Protein AF-A0A1I4QIY3-F1 (afdb_monomer_lite)

pLDDT: mean 75.1, std 16.27, range [39.16, 91.75]

Foldseek 3Di:
DDDDDDDDDAPDKDWDKDWDWDQDPVRDIRIDIDIDTDGDDDPPDPPCVVVVVSVVVNVVVRVVVVVCVVVVVPD

Structure (mmCIF, N/CA/C/O backbone):
data_AF-A0A1I4QIY3-F1
#
_entry.id   AF-A0A1I4QIY3-F1
#
loop_
_atom_site.group_PDB
_atom_site.id
_atom_site.type_symbol
_atom_site.label_atom_id
_atom_site.label_alt_id
_atom_site.label_comp_id
_atom_site.label_asym_id
_atom_site.label_entity_id
_atom_site.label_seq_id
_atom_site.pdbx_PDB_ins_code
_atom_site.Cartn_x
_atom_site.Cartn_y
_atom_site.Cartn_z
_atom_site.occupancy
_atom_site.B_iso_or_equiv
_atom_site.auth_seq_id
_atom_site.auth_comp_id
_atom_site.auth_asym_id
_atom_site.auth_atom_id
_atom_site.pdbx_PDB_model_num
ATOM 1 N N . MET A 1 1 ? -38.258 24.226 18.960 1.00 40.44 1 MET A N 1
ATOM 2 C CA . MET A 1 1 ? -37.665 22.885 18.798 1.00 40.44 1 MET A CA 1
ATOM 3 C C . MET A 1 1 ? -36.297 23.105 18.190 1.00 40.44 1 MET A C 1
ATOM 5 O O . MET A 1 1 ? -36.227 23.482 17.029 1.00 40.44 1 MET A O 1
ATOM 9 N N . GLU A 1 2 ? -35.242 23.019 18.991 1.00 40.41 2 GLU A N 1
ATOM 10 C CA . GLU A 1 2 ? -33.869 23.132 18.491 1.00 40.41 2 GLU A CA 1
ATOM 11 C C . GLU A 1 2 ? -33.453 21.773 17.919 1.00 40.41 2 GLU A C 1
ATOM 13 O O . GLU A 1 2 ? -33.551 20.758 18.605 1.00 40.41 2 GLU A O 1
ATOM 18 N N . GLN A 1 3 ? -33.063 21.738 16.643 1.00 41.34 3 GLN A N 1
ATOM 19 C CA . GLN A 1 3 ? -32.438 20.563 16.040 1.00 41.34 3 GLN A CA 1
ATOM 20 C C . GLN A 1 3 ? -30.932 20.655 16.266 1.00 41.34 3 GLN A C 1
ATOM 22 O O . GLN A 1 3 ? -30.254 21.482 15.659 1.00 41.34 3 GLN A O 1
ATOM 27 N N . THR A 1 4 ? -30.406 19.802 17.137 1.00 39.31 4 THR A N 1
ATOM 28 C CA . THR A 1 4 ? -28.964 19.599 17.276 1.00 39.31 4 THR A CA 1
ATOM 29 C C . THR A 1 4 ? -28.502 18.679 16.149 1.00 39.31 4 THR A C 1
ATOM 31 O O . THR A 1 4 ? -28.835 17.496 16.141 1.00 39.31 4 THR A O 1
ATOM 34 N N . GLN A 1 5 ? -27.763 19.215 15.176 1.00 39.81 5 GLN A N 1
ATOM 35 C CA . GLN A 1 5 ? -27.044 18.397 14.199 1.00 39.81 5 GLN A CA 1
ATOM 36 C C . GLN A 1 5 ? -25.716 17.951 14.808 1.00 39.81 5 GLN A C 1
ATOM 38 O O . GLN A 1 5 ? -24.846 18.770 15.101 1.00 39.81 5 GLN A O 1
ATOM 43 N N . THR A 1 6 ? -25.561 16.645 14.997 1.00 39.16 6 THR A N 1
ATOM 44 C CA . THR A 1 6 ? -24.288 16.032 15.373 1.00 39.16 6 THR A CA 1
ATOM 45 C C . THR A 1 6 ? -23.446 15.886 14.109 1.00 39.16 6 THR A C 1
ATOM 47 O O . THR A 1 6 ? -23.721 15.035 13.268 1.00 39.16 6 THR A O 1
ATOM 50 N N . ILE A 1 7 ? -22.443 16.747 13.945 1.00 45.69 7 ILE A N 1
ATOM 51 C CA . ILE A 1 7 ? -21.447 16.612 12.879 1.00 45.69 7 ILE A CA 1
ATOM 52 C C . ILE A 1 7 ? -20.388 15.629 13.386 1.00 45.69 7 ILE A C 1
ATOM 54 O O . ILE A 1 7 ? -19.575 15.973 14.243 1.00 45.69 7 ILE A O 1
ATOM 58 N N . THR A 1 8 ? -20.419 14.393 12.892 1.00 41.56 8 THR A N 1
ATOM 59 C CA . THR A 1 8 ? -19.377 13.397 13.164 1.00 41.56 8 THR A CA 1
ATOM 60 C C . THR A 1 8 ? -18.157 13.737 12.313 1.00 41.56 8 THR A C 1
ATOM 62 O O . THR A 1 8 ? -18.144 13.494 11.108 1.00 41.56 8 THR A O 1
ATOM 65 N N . TYR A 1 9 ? -17.133 14.335 12.920 1.00 40.38 9 TYR A N 1
ATOM 66 C CA . TYR A 1 9 ? -15.831 14.495 12.277 1.00 40.38 9 TYR A CA 1
ATOM 67 C C . TYR A 1 9 ? -15.168 13.115 12.208 1.00 40.38 9 TYR A C 1
ATOM 69 O O . TYR A 1 9 ? -14.603 12.658 13.197 1.00 40.38 9 TYR A O 1
ATOM 77 N N . ALA A 1 10 ? -15.270 12.430 11.067 1.00 54.03 10 ALA A N 1
ATOM 78 C CA . ALA A 1 10 ? -14.432 11.264 10.807 1.00 54.03 10 ALA A CA 1
ATOM 79 C C . ALA A 1 10 ? -12.968 11.732 10.814 1.00 54.03 10 ALA A C 1
ATOM 81 O O . ALA A 1 10 ? -12.610 12.662 10.087 1.00 54.03 10 ALA A O 1
ATOM 82 N N . GLU A 1 11 ? -12.137 11.153 11.680 1.00 55.00 11 GLU A N 1
ATOM 83 C CA . GLU A 1 11 ? -10.708 11.467 11.707 1.00 55.00 11 GLU A CA 1
ATOM 84 C C . GLU A 1 11 ? -10.059 11.167 10.350 1.00 55.00 11 GLU A C 1
ATOM 86 O O . GLU A 1 11 ? -10.489 10.249 9.645 1.00 55.00 11 GLU A O 1
ATOM 91 N N . PRO A 1 12 ? -9.027 11.935 9.963 1.00 60.38 12 PRO A N 1
ATOM 92 C CA . PRO A 1 12 ? -8.409 11.784 8.659 1.00 60.38 12 PRO A CA 1
ATOM 93 C C . PRO A 1 12 ? -7.777 10.398 8.516 1.00 60.38 12 PRO A C 1
ATOM 95 O O . PRO A 1 12 ? -6.982 9.960 9.349 1.00 60.38 12 PRO A O 1
ATOM 98 N N . ILE A 1 13 ? -8.132 9.723 7.428 1.00 70.19 13 ILE A N 1
ATOM 99 C CA . ILE A 1 13 ? -7.481 8.502 6.966 1.00 70.19 13 ILE A CA 1
ATOM 100 C C . ILE A 1 13 ? -6.197 8.923 6.238 1.00 70.19 13 ILE A C 1
ATOM 102 O O . ILE A 1 13 ? -6.247 9.731 5.311 1.00 70.19 13 ILE A O 1
ATOM 106 N N . GLU A 1 14 ? -5.047 8.387 6.644 1.00 78.56 14 GLU A N 1
ATOM 107 C CA . GLU A 1 14 ? -3.780 8.581 5.935 1.00 78.56 14 GLU A CA 1
ATOM 108 C C . GLU A 1 14 ? -3.493 7.331 5.104 1.00 78.56 14 GLU A C 1
ATOM 110 O O . GLU A 1 14 ? -3.064 6.301 5.625 1.00 78.56 14 GLU A O 1
ATOM 115 N N . ILE A 1 15 ? -3.742 7.431 3.801 1.00 79.06 15 ILE A N 1
ATOM 116 C CA . ILE A 1 15 ? -3.346 6.426 2.817 1.00 79.06 15 ILE A CA 1
ATOM 117 C C . ILE A 1 15 ? -2.240 7.032 1.964 1.00 79.06 15 ILE A C 1
ATOM 119 O O . ILE A 1 15 ? -2.413 8.098 1.374 1.00 79.06 15 ILE A O 1
ATOM 123 N N . SER A 1 16 ? -1.099 6.353 1.889 1.00 82.44 16 SER A N 1
ATOM 124 C CA . SER A 1 16 ? -0.020 6.722 0.977 1.00 82.44 16 SER A CA 1
ATOM 125 C C . SER A 1 16 ? 0.467 5.516 0.193 1.00 82.44 16 SER A C 1
ATOM 127 O O . SER A 1 16 ? 0.572 4.405 0.715 1.00 82.44 16 SER A O 1
ATOM 129 N N . THR A 1 17 ? 0.770 5.760 -1.075 1.00 81.81 17 THR A N 1
ATOM 130 C CA . THR A 1 17 ? 1.296 4.771 -2.007 1.00 81.81 17 THR A CA 1
ATOM 131 C C . THR A 1 17 ? 2.588 5.324 -2.589 1.00 81.81 17 THR A C 1
ATOM 133 O O . THR A 1 17 ? 2.612 6.457 -3.067 1.00 81.81 17 THR A O 1
ATOM 136 N N . LYS A 1 18 ? 3.667 4.547 -2.544 1.00 84.00 18 LYS A N 1
ATOM 137 C CA . LYS A 1 18 ? 4.929 4.861 -3.222 1.00 84.00 18 LYS A CA 1
ATOM 138 C C . LYS A 1 18 ? 5.212 3.761 -4.222 1.00 84.00 18 LYS A C 1
ATOM 140 O O . LYS A 1 18 ? 5.147 2.591 -3.865 1.00 84.00 18 LYS A O 1
ATOM 145 N N . VAL A 1 19 ? 5.538 4.139 -5.449 1.00 83.12 19 VAL A N 1
ATOM 146 C CA . VAL A 1 19 ? 5.964 3.219 -6.503 1.00 83.12 19 VAL A CA 1
ATOM 147 C C . VAL A 1 19 ? 7.259 3.765 -7.079 1.00 83.12 19 VAL A C 1
ATOM 149 O O . VAL A 1 19 ? 7.364 4.960 -7.354 1.00 83.12 19 VAL A O 1
ATOM 152 N N . GLY A 1 20 ? 8.253 2.901 -7.226 1.00 84.62 20 GLY A N 1
ATOM 153 C CA . GLY A 1 20 ? 9.565 3.264 -7.731 1.00 84.62 20 GLY A CA 1
ATOM 154 C C . GLY A 1 20 ? 10.318 2.049 -8.245 1.00 84.62 20 GLY A C 1
ATOM 155 O O . GLY A 1 20 ? 9.812 0.926 -8.251 1.00 84.62 20 GLY A O 1
ATOM 156 N N . ALA A 1 21 ? 11.544 2.277 -8.696 1.00 82.38 21 ALA A N 1
ATOM 157 C CA . ALA A 1 21 ? 12.436 1.211 -9.104 1.00 82.38 21 ALA A CA 1
ATOM 158 C C . ALA A 1 21 ? 13.886 1.614 -8.852 1.00 82.38 21 ALA A C 1
ATOM 160 O O . ALA A 1 21 ? 14.279 2.745 -9.130 1.00 82.38 21 ALA A O 1
ATOM 161 N N . ASP A 1 22 ? 14.677 0.670 -8.357 1.00 85.38 22 ASP A N 1
ATOM 162 C CA . ASP A 1 22 ? 16.117 0.825 -8.179 1.00 85.38 22 ASP A CA 1
ATOM 163 C C . ASP A 1 22 ? 16.858 0.013 -9.240 1.00 85.38 22 ASP A C 1
ATOM 165 O O . ASP A 1 22 ? 16.427 -1.080 -9.606 1.00 85.38 22 ASP A O 1
ATOM 169 N N . VAL A 1 23 ? 17.998 0.506 -9.722 1.00 85.12 23 VAL A N 1
ATOM 170 C CA . VAL A 1 23 ? 18.863 -0.253 -10.637 1.00 85.12 23 VAL A CA 1
ATOM 171 C C . VAL A 1 23 ? 20.061 -0.769 -9.853 1.00 85.12 23 VAL A C 1
ATOM 173 O O . VAL A 1 23 ? 20.779 0.004 -9.218 1.00 85.12 23 VAL A O 1
ATOM 176 N N . ASP A 1 24 ? 20.276 -2.084 -9.858 1.00 85.44 24 ASP A N 1
ATOM 177 C CA . ASP A 1 24 ? 21.429 -2.667 -9.176 1.00 85.44 24 ASP A CA 1
ATOM 178 C C . ASP A 1 24 ? 22.736 -2.505 -9.971 1.00 85.44 24 ASP A C 1
ATOM 180 O O . ASP A 1 24 ? 22.757 -2.106 -11.134 1.00 85.44 24 ASP A O 1
ATOM 184 N N . SER A 1 25 ? 23.866 -2.845 -9.346 1.00 88.44 25 SER A N 1
ATOM 185 C CA . SER A 1 25 ? 25.199 -2.725 -9.954 1.00 88.44 25 SER A CA 1
ATOM 186 C C . SER A 1 25 ? 25.431 -3.615 -11.183 1.00 88.44 25 SER A C 1
ATOM 188 O O . SER A 1 25 ? 26.468 -3.494 -11.831 1.00 88.44 25 SER A O 1
ATOM 190 N N . LYS A 1 26 ? 24.492 -4.510 -11.510 1.00 91.75 26 LYS A N 1
ATOM 191 C CA . LYS A 1 26 ? 24.506 -5.363 -12.703 1.00 91.75 26 LYS A CA 1
ATOM 192 C C . LYS A 1 26 ? 23.528 -4.868 -13.776 1.00 91.75 26 LYS A C 1
ATOM 194 O O . LYS A 1 26 ? 23.388 -5.531 -14.799 1.00 91.75 26 LYS A O 1
ATOM 199 N N . GLY A 1 27 ? 22.868 -3.730 -13.551 1.00 84.62 27 GLY A N 1
ATOM 200 C CA . GLY A 1 27 ? 21.882 -3.157 -14.461 1.00 84.62 27 GLY A CA 1
ATOM 201 C C . GLY A 1 27 ? 20.489 -3.779 -14.352 1.00 84.62 27 GLY A C 1
ATOM 202 O O . GLY A 1 27 ? 19.658 -3.512 -15.215 1.00 84.62 27 GLY A O 1
ATOM 203 N N . ASN A 1 28 ? 20.202 -4.599 -13.331 1.00 82.50 28 ASN A N 1
ATOM 204 C CA . ASN A 1 28 ? 18.857 -5.154 -13.161 1.00 82.50 28 ASN A CA 1
ATOM 205 C C . ASN A 1 28 ? 17.942 -4.137 -12.478 1.00 82.50 28 ASN A C 1
ATOM 207 O O . ASN A 1 28 ? 18.294 -3.589 -11.429 1.00 82.50 28 ASN A O 1
ATOM 211 N N . VAL A 1 29 ? 16.745 -3.957 -13.034 1.00 81.38 29 VAL A N 1
ATOM 212 C CA . VAL A 1 29 ? 15.681 -3.137 -12.446 1.00 81.38 29 VAL A CA 1
ATOM 213 C C . VAL A 1 29 ? 15.004 -3.907 -11.311 1.00 81.38 29 VAL A C 1
ATOM 215 O O . VAL A 1 29 ? 14.588 -5.054 -11.477 1.00 81.38 29 VAL A O 1
ATOM 218 N N . LYS A 1 30 ? 14.883 -3.267 -10.152 1.00 83.56 30 LYS A N 1
ATOM 219 C CA . LYS A 1 30 ? 14.211 -3.763 -8.951 1.00 83.56 30 LYS A CA 1
ATOM 220 C C . LYS A 1 30 ? 13.026 -2.850 -8.650 1.00 83.56 30 LYS A C 1
ATOM 222 O O .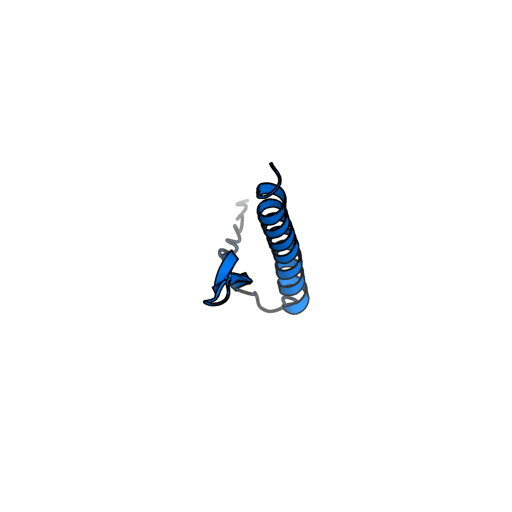 LYS A 1 30 ? 13.204 -1.848 -7.958 1.00 83.56 30 LYS A O 1
ATOM 227 N N . PRO A 1 31 ? 11.836 -3.150 -9.194 1.00 80.81 31 PRO A N 1
ATOM 228 C CA . PRO A 1 31 ? 10.647 -2.378 -8.876 1.00 80.81 31 PRO A CA 1
ATOM 229 C C . PRO A 1 31 ? 10.293 -2.55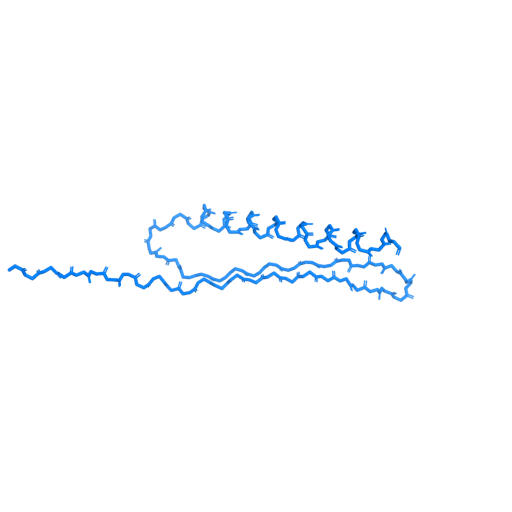3 -7.396 1.00 80.81 31 PRO A C 1
ATOM 231 O O . PRO A 1 31 ? 10.430 -3.644 -6.837 1.00 80.81 31 PRO A O 1
ATOM 234 N N . HIS A 1 32 ? 9.820 -1.481 -6.772 1.00 86.12 32 HIS A N 1
ATOM 235 C CA . HIS A 1 32 ? 9.321 -1.483 -5.406 1.00 86.12 32 HIS A CA 1
ATOM 236 C C . HIS A 1 32 ? 7.994 -0.724 -5.330 1.00 86.12 32 HIS A C 1
ATOM 238 O O . HIS A 1 32 ? 7.799 0.296 -5.991 1.00 86.12 32 HIS A O 1
ATOM 244 N N . ALA A 1 33 ? 7.082 -1.218 -4.496 1.00 84.56 33 ALA A N 1
ATOM 245 C CA . ALA A 1 33 ? 5.852 -0.525 -4.156 1.00 84.56 33 ALA A CA 1
ATOM 246 C C . ALA A 1 33 ? 5.587 -0.648 -2.652 1.00 84.56 33 ALA A C 1
ATOM 248 O O . ALA A 1 33 ? 5.787 -1.711 -2.066 1.00 84.56 33 ALA A O 1
ATOM 249 N N . GLU A 1 34 ? 5.140 0.439 -2.036 1.00 89.81 34 GLU A N 1
ATOM 250 C CA . GLU A 1 34 ? 4.798 0.526 -0.618 1.00 89.81 34 GLU A CA 1
ATOM 251 C C . GLU A 1 34 ? 3.403 1.137 -0.484 1.00 89.81 34 GLU A C 1
ATOM 253 O O . GLU A 1 34 ? 3.128 2.192 -1.056 1.00 89.81 34 GLU A O 1
ATOM 258 N N . ILE A 1 35 ? 2.532 0.484 0.285 1.00 86.94 35 ILE A N 1
ATOM 259 C CA . ILE A 1 35 ? 1.219 1.001 0.675 1.00 86.94 35 ILE A CA 1
ATOM 260 C C . ILE A 1 35 ? 1.239 1.171 2.192 1.00 86.94 35 ILE A C 1
ATOM 262 O O . ILE A 1 35 ? 1.506 0.221 2.925 1.00 86.94 35 ILE A O 1
ATOM 266 N N . THR A 1 36 ? 0.952 2.379 2.667 1.00 87.75 36 THR A N 1
ATOM 267 C CA . THR A 1 36 ? 0.777 2.675 4.091 1.00 87.75 36 THR A CA 1
ATOM 268 C C . THR A 1 36 ? -0.649 3.146 4.322 1.00 87.75 36 THR A C 1
ATOM 270 O O . THR A 1 36 ? -1.057 4.147 3.740 1.00 87.75 36 THR A O 1
ATOM 273 N N . ILE A 1 37 ? -1.379 2.447 5.193 1.00 85.50 37 ILE A N 1
ATOM 274 C CA . ILE A 1 37 ? -2.749 2.780 5.599 1.00 85.50 37 ILE A CA 1
ATOM 275 C C . ILE A 1 37 ? -2.731 3.028 7.107 1.00 85.50 37 ILE A C 1
ATOM 277 O O . ILE A 1 37 ? -2.417 2.127 7.886 1.00 85.50 37 ILE A O 1
ATOM 281 N N . LYS A 1 38 ? -3.061 4.247 7.530 1.00 85.00 38 LYS A N 1
ATOM 282 C CA . LYS A 1 38 ? -3.275 4.596 8.936 1.00 85.00 38 LYS A CA 1
ATOM 283 C C . LYS A 1 38 ? -4.678 5.149 9.093 1.00 85.00 38 LYS A C 1
ATOM 285 O O . LYS A 1 38 ? -5.059 6.122 8.445 1.00 85.00 38 LYS A O 1
ATOM 290 N N . ARG A 1 39 ? -5.437 4.534 9.991 1.00 79.62 39 ARG A N 1
ATOM 291 C CA . ARG A 1 39 ? -6.810 4.922 10.288 1.00 79.62 39 ARG A CA 1
ATOM 292 C C . ARG A 1 39 ? -7.107 4.726 11.763 1.00 79.62 39 ARG A C 1
ATOM 294 O O . ARG A 1 39 ? -6.636 3.762 12.367 1.00 79.62 39 ARG A O 1
ATOM 301 N N . LYS A 1 40 ? -7.920 5.615 12.326 1.00 79.38 40 LYS A N 1
ATOM 302 C CA . LYS A 1 40 ? -8.603 5.335 13.586 1.00 79.38 40 LYS A CA 1
ATOM 303 C C . LYS A 1 40 ? -9.800 4.437 13.281 1.00 79.38 40 LYS A C 1
ATOM 305 O O . LYS A 1 40 ? -10.501 4.634 12.289 1.00 79.38 40 LYS A O 1
ATOM 310 N N . LEU A 1 41 ? -9.974 3.407 14.096 1.00 76.19 41 LEU A N 1
ATOM 311 C CA . LEU A 1 41 ? -11.101 2.489 14.020 1.00 76.19 41 LEU A CA 1
ATOM 312 C C . LEU A 1 41 ? -11.962 2.728 15.252 1.00 76.19 41 LEU A C 1
ATOM 314 O O . LEU A 1 41 ? -11.438 2.790 16.366 1.00 76.19 41 LEU A O 1
ATOM 318 N N . GLU A 1 42 ? -13.262 2.893 15.039 1.00 77.75 42 GLU A N 1
ATOM 319 C CA . GLU A 1 42 ? -14.221 2.940 16.137 1.00 77.75 42 GLU A CA 1
ATOM 320 C C . GLU A 1 42 ? -14.350 1.548 16.763 1.00 77.75 42 GLU A C 1
ATOM 322 O O . GLU A 1 42 ? -14.075 0.520 16.129 1.00 77.75 42 GLU A O 1
ATOM 327 N N . SER A 1 43 ? -14.780 1.518 18.025 1.00 67.69 43 SER A N 1
ATOM 328 C CA . SER A 1 43 ? -15.175 0.255 18.652 1.00 67.69 43 SER A CA 1
ATOM 329 C C . 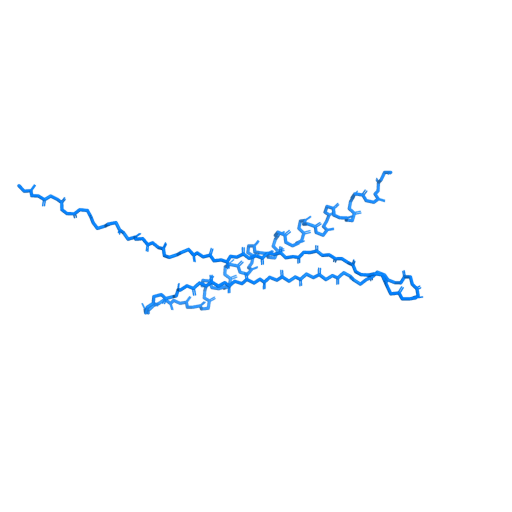SER A 1 43 ? -16.336 -0.315 17.833 1.00 67.69 43 SER A C 1
ATOM 331 O O . SER A 1 43 ? -17.201 0.442 17.404 1.00 67.69 43 SER A O 1
ATOM 333 N N . ASP A 1 44 ? -16.323 -1.620 17.566 1.00 77.75 44 ASP A N 1
ATOM 334 C CA . ASP A 1 44 ? -17.386 -2.356 16.852 1.00 77.75 44 ASP A CA 1
ATOM 335 C C . ASP A 1 44 ? -17.286 -2.360 15.310 1.00 77.75 44 ASP A C 1
ATOM 337 O O . ASP A 1 44 ? -18.149 -2.915 14.628 1.00 77.75 44 ASP A O 1
ATOM 341 N N . CYS A 1 45 ? -16.211 -1.811 14.739 1.00 77.50 45 CYS A N 1
ATOM 342 C CA . CYS A 1 45 ? -15.930 -1.904 13.303 1.00 77.50 45 CYS A CA 1
ATOM 343 C C . CYS A 1 45 ? -15.337 -3.267 12.904 1.00 77.50 45 CYS A C 1
ATOM 345 O O . CYS A 1 45 ? -14.441 -3.785 13.576 1.00 77.50 45 CYS A O 1
ATOM 347 N N . ASP A 1 46 ? -15.754 -3.804 11.752 1.00 84.06 46 ASP A N 1
ATOM 348 C CA . ASP A 1 46 ? -15.082 -4.947 11.124 1.00 84.06 46 ASP A CA 1
ATOM 349 C C . ASP A 1 46 ? -13.747 -4.495 10.517 1.00 84.06 46 ASP A C 1
ATOM 351 O O . ASP A 1 46 ? -13.648 -4.110 9.354 1.00 84.06 46 ASP A O 1
ATOM 355 N N . VAL A 1 47 ? -12.703 -4.509 11.344 1.00 82.94 47 VAL A N 1
ATOM 356 C CA . VAL A 1 47 ? -11.350 -4.071 10.979 1.00 82.94 47 VAL A CA 1
ATOM 357 C C . VAL A 1 47 ? -10.846 -4.751 9.709 1.00 82.94 47 VAL A C 1
ATOM 359 O O . VAL A 1 47 ? -10.188 -4.108 8.893 1.00 82.94 47 VAL A O 1
ATOM 362 N N . PHE A 1 48 ? -11.145 -6.041 9.546 1.00 82.94 48 PHE A N 1
ATOM 363 C CA . PHE A 1 48 ? -10.673 -6.805 8.402 1.00 82.94 48 PHE A CA 1
ATOM 364 C C . PHE A 1 48 ? -11.338 -6.320 7.120 1.00 82.94 48 PHE A C 1
ATOM 366 O O . PHE A 1 48 ? -10.628 -6.021 6.163 1.00 82.94 48 PHE A O 1
ATOM 373 N N . ALA A 1 49 ? -12.668 -6.190 7.116 1.00 86.12 49 ALA A N 1
ATOM 374 C CA . ALA A 1 49 ? -13.403 -5.731 5.943 1.00 86.12 49 ALA A CA 1
ATOM 375 C C . ALA A 1 49 ? -12.907 -4.356 5.480 1.00 86.12 49 ALA A C 1
ATOM 377 O O . ALA A 1 49 ? -12.554 -4.187 4.315 1.00 86.12 49 ALA A O 1
ATOM 378 N N . ILE A 1 50 ? -12.783 -3.395 6.401 1.00 85.94 50 ILE A N 1
ATOM 379 C CA . ILE A 1 50 ? -12.468 -2.029 5.980 1.00 85.94 50 ILE A CA 1
ATOM 380 C C . ILE A 1 50 ? -10.998 -1.867 5.565 1.00 85.94 50 ILE A C 1
ATOM 382 O O . ILE A 1 50 ? -10.713 -1.162 4.603 1.00 85.94 50 ILE A O 1
ATOM 386 N N . ILE A 1 51 ? -10.055 -2.539 6.236 1.00 86.06 51 ILE A N 1
ATOM 387 C CA . ILE A 1 51 ? -8.654 -2.546 5.784 1.00 86.06 51 ILE A CA 1
ATOM 388 C C . ILE A 1 51 ? -8.516 -3.294 4.453 1.00 86.06 51 ILE A C 1
ATOM 390 O O . ILE A 1 51 ? -7.726 -2.881 3.607 1.00 86.06 51 ILE A O 1
ATOM 394 N N . SER A 1 52 ? -9.266 -4.381 4.248 1.00 87.00 52 SER A N 1
ATOM 395 C CA . SER A 1 52 ? -9.225 -5.139 2.995 1.00 87.00 52 SER A CA 1
ATOM 396 C C . SER A 1 52 ? -9.690 -4.296 1.810 1.00 87.00 52 SER A C 1
ATOM 398 O O . SER A 1 52 ? -9.067 -4.363 0.752 1.00 87.00 52 SER A O 1
ATOM 400 N N . ASP A 1 53 ? -10.748 -3.504 1.978 1.00 88.69 53 ASP A N 1
ATOM 401 C CA . ASP A 1 53 ? -11.238 -2.604 0.931 1.00 88.69 53 ASP A CA 1
ATOM 402 C C . ASP A 1 53 ? -10.206 -1.512 0.607 1.00 88.69 53 ASP A C 1
ATOM 404 O O . ASP A 1 53 ? -9.880 -1.304 -0.564 1.00 88.69 53 ASP A O 1
ATOM 408 N N . ASP A 1 54 ? -9.605 -0.891 1.632 1.00 86.69 54 ASP A N 1
ATOM 409 C CA . ASP A 1 54 ? -8.550 0.115 1.449 1.00 86.69 54 ASP A CA 1
ATOM 410 C C . ASP A 1 54 ? -7.342 -0.466 0.686 1.00 86.69 54 ASP A C 1
ATOM 412 O O . ASP A 1 54 ? -6.781 0.177 -0.206 1.00 86.69 54 ASP A O 1
ATOM 416 N N . VAL A 1 55 ? -6.928 -1.695 1.024 1.00 88.75 55 VAL A N 1
ATOM 417 C CA . VAL A 1 55 ? -5.816 -2.391 0.358 1.00 88.75 55 VAL A CA 1
ATOM 418 C C . VAL A 1 55 ? -6.136 -2.666 -1.107 1.00 88.75 55 VAL A C 1
ATOM 420 O O . VAL A 1 55 ? -5.270 -2.430 -1.952 1.00 88.75 55 VAL A O 1
ATOM 423 N N . HIS A 1 56 ? -7.347 -3.132 -1.426 1.00 90.88 56 HIS A N 1
ATOM 424 C CA . HIS A 1 56 ? -7.748 -3.380 -2.813 1.00 90.88 56 HIS A CA 1
ATOM 425 C C . HIS A 1 56 ? -7.712 -2.094 -3.646 1.00 90.88 56 HIS A C 1
ATOM 427 O O . HIS A 1 56 ? -7.087 -2.078 -4.705 1.00 90.88 56 HIS A O 1
ATOM 433 N N . GLU A 1 57 ? -8.270 -0.992 -3.137 1.00 87.56 57 GLU A N 1
ATOM 434 C CA . GLU A 1 57 ? -8.231 0.294 -3.845 1.00 87.56 57 GLU A CA 1
ATOM 435 C C . GLU A 1 57 ? -6.786 0.784 -4.060 1.00 87.56 57 GLU A C 1
ATOM 437 O O . GLU A 1 57 ? -6.433 1.325 -5.113 1.00 87.56 57 GLU A O 1
ATOM 442 N N . CYS A 1 58 ? -5.910 0.582 -3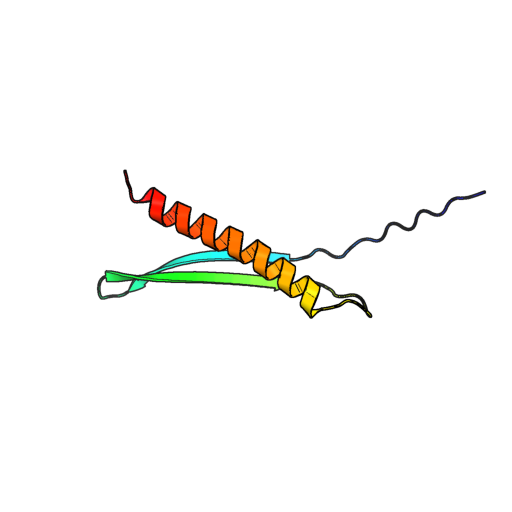.072 1.00 87.56 58 CYS A N 1
ATOM 443 C CA . CYS A 1 58 ? -4.499 0.938 -3.197 1.00 87.56 58 CYS A CA 1
ATOM 444 C C . CYS A 1 58 ? -3.758 0.056 -4.209 1.00 87.56 58 CYS A C 1
ATOM 446 O O . CYS A 1 58 ? -2.887 0.554 -4.924 1.00 87.56 58 CYS A O 1
ATOM 448 N N . MET A 1 59 ? -4.086 -1.236 -4.282 1.00 88.56 59 MET A N 1
ATOM 449 C CA . MET A 1 59 ? -3.506 -2.149 -5.267 1.00 88.56 59 MET A CA 1
ATOM 450 C C . MET A 1 59 ? -3.832 -1.717 -6.695 1.00 88.56 59 MET A C 1
ATOM 452 O O . MET A 1 59 ? -2.926 -1.713 -7.527 1.00 88.56 59 MET A O 1
ATOM 456 N N . ASP A 1 60 ? -5.065 -1.289 -6.964 1.00 89.31 60 ASP A N 1
ATOM 457 C CA . ASP A 1 60 ? -5.458 -0.799 -8.289 1.00 89.31 60 ASP A CA 1
ATOM 458 C C . ASP A 1 60 ? -4.620 0.422 -8.702 1.00 89.31 60 ASP A C 1
ATOM 460 O O . ASP A 1 60 ? -4.100 0.487 -9.818 1.00 89.31 60 ASP A O 1
ATOM 464 N N . LYS A 1 61 ? -4.383 1.355 -7.769 1.00 84.12 61 LYS A N 1
ATOM 465 C CA . LYS A 1 61 ? -3.520 2.530 -7.997 1.00 84.12 61 LYS A CA 1
ATOM 466 C C . LYS A 1 61 ? -2.063 2.144 -8.249 1.00 84.12 61 LYS A C 1
ATOM 468 O O . LYS A 1 61 ? -1.425 2.708 -9.141 1.00 84.12 61 LYS A O 1
ATOM 473 N N . VAL A 1 62 ? -1.524 1.185 -7.489 1.00 86.56 62 VAL A N 1
ATOM 474 C CA . VAL A 1 62 ? -0.170 0.649 -7.720 1.00 86.56 62 VAL A CA 1
ATOM 475 C C . VAL A 1 62 ? -0.076 0.038 -9.113 1.00 86.56 62 VAL A C 1
ATOM 477 O O . VAL A 1 62 ? 0.851 0.363 -9.851 1.00 86.56 62 VAL A O 1
ATOM 480 N N . GLN A 1 63 ? -1.031 -0.812 -9.494 1.00 86.88 63 GLN A N 1
ATOM 481 C CA . GLN A 1 63 ? -1.047 -1.455 -10.807 1.00 86.88 63 GLN A CA 1
ATOM 482 C C . GLN A 1 63 ? -1.113 -0.430 -11.937 1.00 86.88 63 GLN A C 1
ATOM 484 O O . GLN A 1 63 ? -0.334 -0.531 -12.883 1.00 86.88 63 GLN A O 1
ATOM 489 N N . GLN A 1 64 ? -1.975 0.583 -11.814 1.00 84.88 64 GLN A N 1
ATOM 490 C CA . GLN A 1 64 ? -2.054 1.673 -12.781 1.00 84.88 64 GLN A CA 1
ATOM 491 C C . GLN A 1 64 ? -0.722 2.427 -12.890 1.00 84.88 64 GLN A C 1
ATOM 493 O O . GLN A 1 64 ? -0.228 2.638 -13.992 1.00 84.88 64 GLN A O 1
ATOM 498 N N . THR A 1 65 ? -0.104 2.775 -11.761 1.00 81.62 65 THR A N 1
ATOM 499 C CA . THR A 1 65 ? 1.162 3.526 -11.744 1.00 81.62 65 THR A CA 1
ATOM 500 C C . THR A 1 65 ? 2.297 2.717 -12.377 1.00 81.62 65 THR A C 1
ATOM 502 O O . THR A 1 65 ? 3.071 3.240 -13.173 1.00 81.62 65 THR A O 1
ATOM 505 N N . VAL A 1 66 ? 2.382 1.419 -12.071 1.00 80.19 66 VAL A N 1
ATOM 506 C CA . VAL A 1 66 ? 3.354 0.507 -12.694 1.00 80.19 66 VAL A CA 1
ATOM 507 C C . VAL A 1 66 ? 3.097 0.381 -14.196 1.00 80.19 66 VAL A C 1
ATOM 509 O O . VAL A 1 66 ? 4.042 0.395 -14.981 1.00 80.19 66 VAL A O 1
ATOM 512 N N . TYR A 1 67 ? 1.833 0.283 -14.610 1.00 83.06 67 TYR A N 1
ATOM 513 C CA . TYR A 1 67 ? 1.473 0.234 -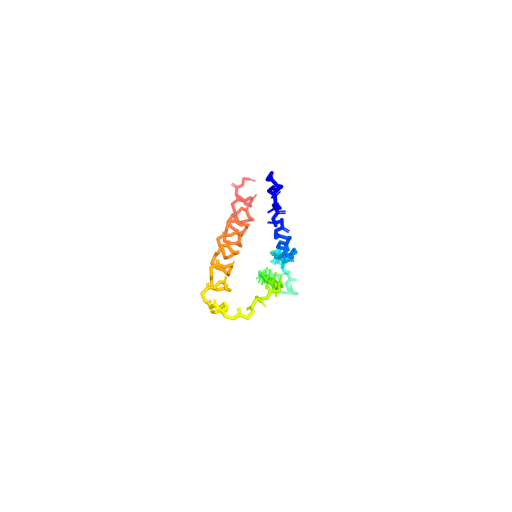16.022 1.00 83.06 67 TYR A CA 1
ATOM 514 C C . TYR A 1 67 ? 1.883 1.516 -16.754 1.00 83.06 67 TYR A C 1
ATOM 516 O O . TYR A 1 67 ? 2.485 1.433 -17.818 1.00 83.06 67 TYR A O 1
ATOM 524 N N . GLU A 1 68 ? 1.633 2.690 -16.174 1.00 79.69 68 GLU A N 1
ATOM 525 C CA . GLU A 1 68 ? 2.057 3.984 -16.723 1.00 79.69 68 GLU A CA 1
ATOM 526 C C . GLU A 1 68 ? 3.588 4.099 -16.812 1.00 79.69 68 GLU A C 1
ATOM 528 O O . GLU A 1 68 ? 4.106 4.565 -17.826 1.00 79.69 68 GLU A O 1
ATOM 533 N N . MET A 1 69 ? 4.322 3.607 -15.807 1.00 72.69 69 MET A N 1
ATOM 534 C CA . MET A 1 69 ? 5.790 3.549 -15.831 1.00 72.69 69 MET A CA 1
ATOM 535 C C . MET A 1 69 ? 6.329 2.661 -16.959 1.00 72.69 69 MET A C 1
ATOM 537 O O . MET A 1 69 ? 7.306 3.024 -17.605 1.00 72.69 69 MET A O 1
ATOM 541 N N . LEU A 1 70 ? 5.702 1.508 -17.209 1.00 70.94 70 LEU A N 1
ATOM 542 C CA . LEU A 1 70 ? 6.128 0.571 -18.256 1.00 70.94 70 LEU A CA 1
ATOM 543 C C . LEU A 1 70 ? 5.647 0.980 -19.656 1.00 70.94 70 LEU A C 1
ATOM 545 O O . LEU A 1 70 ? 6.330 0.713 -20.641 1.00 70.94 70 LEU A O 1
ATOM 549 N N . ALA A 1 71 ? 4.486 1.628 -19.762 1.00 69.38 71 ALA A N 1
ATOM 550 C CA . ALA A 1 71 ? 3.947 2.137 -21.021 1.00 69.38 71 ALA A CA 1
ATOM 551 C C . ALA A 1 71 ? 4.647 3.430 -21.477 1.00 69.38 71 ALA A C 1
ATOM 553 O O . ALA A 1 71 ? 4.688 3.710 -22.674 1.00 69.38 71 ALA A O 1
ATOM 554 N N . GLY A 1 72 ? 5.214 4.203 -20.543 1.00 54.84 72 GLY A N 1
ATOM 555 C CA . GLY A 1 72 ? 5.988 5.415 -20.826 1.00 54.84 72 GLY A CA 1
ATOM 556 C C . GLY A 1 72 ? 7.366 5.170 -21.453 1.00 54.84 72 GLY A C 1
ATOM 557 O O . GLY A 1 72 ? 7.924 6.098 -22.028 1.00 54.84 72 GLY A O 1
ATOM 558 N N . ASP A 1 73 ? 7.882 3.936 -21.403 1.00 51.75 73 ASP A N 1
ATOM 559 C CA . ASP A 1 73 ? 9.170 3.528 -22.001 1.00 51.75 73 ASP A CA 1
ATOM 560 C C . ASP A 1 73 ? 9.012 2.981 -23.440 1.00 51.75 73 ASP A C 1
ATOM 562 O O . ASP A 1 73 ? 9.914 2.363 -24.008 1.00 51.75 73 ASP A O 1
ATOM 566 N N . GLY A 1 74 ? 7.829 3.185 -24.032 1.00 48.06 74 GLY A N 1
ATOM 567 C CA . GLY A 1 74 ? 7.436 2.687 -25.347 1.00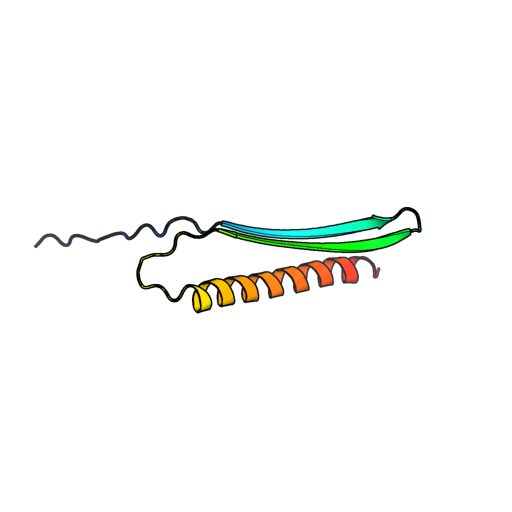 48.06 74 GLY A CA 1
ATOM 568 C C . GLY A 1 74 ? 7.047 3.776 -26.346 1.00 48.06 74 GLY A C 1
ATOM 569 O O . GLY A 1 74 ? 6.017 3.616 -26.997 1.00 48.06 74 GLY A O 1
ATOM 570 N N . VAL A 1 75 ? 7.841 4.849 -26.481 1.00 40.72 75 VAL A N 1
ATOM 571 C CA . VAL A 1 75 ? 7.932 5.689 -27.701 1.00 40.72 75 VAL A CA 1
ATOM 572 C C . VAL A 1 75 ? 9.359 6.199 -27.882 1.00 40.72 75 VAL A C 1
ATOM 574 O O . VAL A 1 75 ? 9.870 6.850 -26.947 1.00 40.72 75 VAL A O 1
#

Secondary structure (DSSP, 8-state):
---------PPPPEEEEEEEEEE-TTS-EEEEEEEEEE----TT--HHHHHHHHHHHHHHHHHHHHHHHHHTT--

Sequence (75 aa):
MEQTQTITYAEPIEISTKVGADVDSKGNVKPHAEITIKRKLESDCDVFAIISDDVHECMDKVQQTVYEMLAGDGV

Organism: NCBI:txid487685

Radius of gyration: 19.43 Å; chains: 1; bounding box: 63×30×46 Å